Protein AF-K1LF24-F1 (afdb_monomer_lite)

Foldseek 3Di:
DPDVVVVVVVVVVVVVVVVVVVVVVVVVVVVLQVDPDADAAQKWKWAADDQDQADPVRDGDPPVPRQRRQKTFTNYGHPYDPVDDQPDDHGWIWGFDSPFADWDQDPNGIMGMGGSVRTPDTD

Sequence (123 aa):
MSVLKVRLKLAQEMIIRVCNILELTLKSLITMSKVNIQPLADRVLVEPAAAEEKTASGLYIPDTAKEKPQKGTVVAVGNGKKDEPLTVKVGDTVLYGKYAGTELSVDGHDYLIMREADIFAIL

InterPro domains:
  IPR011032 GroES-like superfamily [SSF50129] (35-122)
  IPR018369 Chaperonin GroES, conserved site [PS00681] (37-61)
  IPR020818 GroES chaperonin family [MF_00580] (36-123)
  IPR020818 GroES chaperonin family [PF00166] (36-122)
  IPR020818 GroES chaperonin family [PR00297] (37-52)
  IPR020818 GroES chaperonin family [PR00297] (59-80)
  IPR020818 GroES chaperonin family [PR00297] (89-101)
  IPR020818 GroES chaperonin family [PR00297] (110-123)
  IPR020818 GroES chaperonin family [PTHR10772] (36-123)
  IPR020818 GroES chaperonin family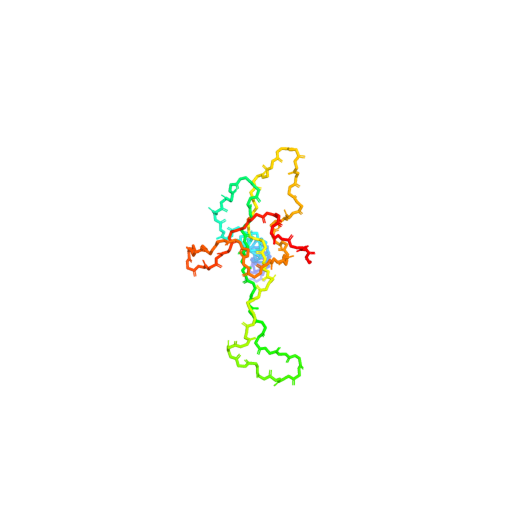 [SM00883] (36-123)
  IPR020818 GroES chaperonin family [cd00320] (36-123)
  IPR037124 GroES chaperonin superfamily [G3DSA:2.30.33.40] (31-123)

Radius of gyration: 22.05 Å; chains: 1; bounding box: 45×53×60 Å

Structure (mmCIF, N/CA/C/O backbone):
data_AF-K1LF24-F1
#
_entry.id   AF-K1LF24-F1
#
loop_
_atom_site.group_PDB
_atom_site.id
_atom_site.type_symbol
_atom_site.label_atom_id
_atom_site.label_alt_id
_atom_site.label_comp_id
_atom_site.label_asym_id
_atom_site.label_entity_id
_atom_site.label_seq_id
_atom_site.pdbx_PDB_ins_code
_atom_site.Cartn_x
_atom_site.Cartn_y
_atom_site.Cartn_z
_atom_site.occupancy
_atom_site.B_iso_or_equiv
_atom_site.auth_seq_id
_atom_site.auth_comp_id
_atom_site.auth_asym_id
_atom_site.auth_atom_id
_atom_site.pdbx_PDB_model_num
ATOM 1 N N . MET A 1 1 ? -31.929 36.860 -37.664 1.00 56.38 1 MET A N 1
ATOM 2 C CA . MET A 1 1 ? -30.705 36.910 -36.823 1.00 56.38 1 MET A CA 1
ATOM 3 C C . MET A 1 1 ? -30.544 35.652 -35.944 1.00 56.38 1 MET A C 1
ATOM 5 O O . MET A 1 1 ? -29.901 35.707 -34.900 1.00 56.38 1 MET A O 1
ATOM 9 N N . SER A 1 2 ? -31.110 34.501 -36.339 1.00 56.50 2 SER A N 1
ATOM 10 C CA . SER A 1 2 ? -31.605 33.532 -35.339 1.00 56.50 2 SER A CA 1
ATOM 11 C C . SER A 1 2 ? -31.514 32.055 -35.757 1.00 56.50 2 SER A C 1
ATOM 13 O O . SER A 1 2 ? -32.216 31.224 -35.203 1.00 56.50 2 SER A O 1
ATOM 15 N N . VAL A 1 3 ? -30.637 31.697 -36.702 1.00 59.88 3 VAL A N 1
ATOM 16 C CA . VAL A 1 3 ? -30.358 30.277 -37.031 1.00 59.88 3 VAL A CA 1
ATOM 17 C C . VAL A 1 3 ? -28.871 29.961 -36.875 1.00 59.88 3 VAL A C 1
ATOM 19 O O . VAL A 1 3 ? -28.508 28.954 -36.272 1.00 59.88 3 VAL A O 1
ATOM 22 N N . LEU A 1 4 ? -27.996 30.884 -37.298 1.00 59.16 4 LEU A N 1
ATOM 23 C CA . LEU A 1 4 ? -26.548 30.761 -37.099 1.00 59.16 4 LEU A CA 1
ATOM 24 C C . LEU A 1 4 ? -26.160 30.736 -35.612 1.00 59.16 4 LEU A C 1
ATOM 26 O O . LEU A 1 4 ? -25.337 29.920 -35.217 1.00 59.16 4 LEU A O 1
ATOM 30 N N . LYS A 1 5 ? -26.803 31.562 -34.770 1.00 59.34 5 LYS A N 1
ATOM 31 C CA . LYS A 1 5 ? -26.567 31.568 -33.313 1.00 59.34 5 LYS A CA 1
ATOM 32 C C . LYS A 1 5 ? -27.004 30.263 -32.636 1.00 59.34 5 LYS A C 1
ATOM 34 O O . LYS A 1 5 ? -26.345 29.826 -31.702 1.00 59.34 5 LYS A O 1
ATOM 39 N N . VAL A 1 6 ? -28.075 29.624 -33.120 1.00 62.81 6 VAL A N 1
ATOM 40 C CA . VAL A 1 6 ? -28.573 28.347 -32.572 1.00 62.81 6 VAL A CA 1
ATOM 41 C C . VAL A 1 6 ? -27.640 27.198 -32.956 1.00 62.81 6 VAL A C 1
ATOM 43 O O . VAL A 1 6 ? -27.283 26.393 -32.103 1.00 62.81 6 VAL A O 1
ATOM 46 N N . ARG A 1 7 ? -27.166 27.163 -34.210 1.00 60.84 7 ARG A N 1
ATOM 47 C CA . ARG A 1 7 ? -26.181 26.165 -34.658 1.00 60.84 7 ARG A CA 1
ATOM 48 C C . ARG A 1 7 ? -24.826 26.321 -33.969 1.00 60.84 7 ARG A C 1
ATOM 50 O O . ARG A 1 7 ? -24.224 25.315 -33.614 1.00 60.84 7 ARG A O 1
ATOM 57 N N . LEU A 1 8 ? -24.382 27.555 -33.720 1.00 62.03 8 LEU A N 1
ATOM 58 C CA . LEU A 1 8 ? -23.147 27.811 -32.975 1.00 62.03 8 LEU A CA 1
ATOM 59 C C . LEU A 1 8 ? -23.273 27.375 -31.505 1.00 62.03 8 LEU A C 1
ATOM 61 O O . LEU A 1 8 ? -22.343 26.783 -30.969 1.00 62.03 8 LEU A O 1
ATOM 65 N N . LYS A 1 9 ? -24.444 27.583 -30.884 1.00 67.56 9 LYS A N 1
ATOM 66 C CA . LYS A 1 9 ? -24.711 27.165 -29.500 1.00 67.56 9 LYS A CA 1
ATOM 67 C C . LYS A 1 9 ? -24.793 25.640 -29.344 1.00 67.56 9 LYS A C 1
ATOM 69 O O . LYS A 1 9 ? -24.194 25.102 -28.420 1.00 67.56 9 LYS A O 1
ATOM 74 N N . LEU A 1 10 ? -25.441 24.942 -30.281 1.00 65.81 10 LEU A N 1
ATOM 75 C CA . LEU A 1 10 ? -25.482 23.471 -30.317 1.00 65.81 10 LEU A CA 1
ATOM 76 C C . LEU A 1 10 ? -24.089 22.862 -30.539 1.00 65.81 10 LEU A C 1
ATOM 78 O O . LEU A 1 10 ? -23.737 21.873 -29.899 1.00 65.81 10 LEU A O 1
ATOM 82 N N . ALA A 1 11 ? -23.273 23.474 -31.405 1.00 67.75 11 ALA A N 1
ATOM 83 C CA . ALA A 1 11 ? -21.890 23.051 -31.612 1.00 67.75 11 ALA A CA 1
ATOM 84 C C . ALA A 1 11 ? -21.029 23.278 -30.357 1.00 67.75 11 ALA A C 1
ATOM 86 O O . ALA A 1 11 ? -20.258 22.398 -29.982 1.00 67.75 11 ALA A O 1
ATOM 87 N N . GLN A 1 12 ? -21.196 24.412 -29.666 1.00 68.00 12 GLN A N 1
ATOM 88 C CA . GLN A 1 12 ? -20.499 24.687 -28.405 1.00 68.00 12 GLN A CA 1
ATOM 89 C C . GLN A 1 12 ? -20.898 23.710 -27.292 1.00 68.00 12 GLN A C 1
ATOM 91 O O . GLN A 1 12 ?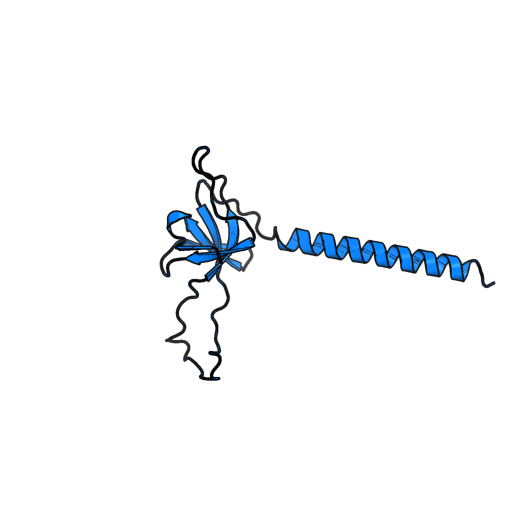 -20.019 23.192 -26.613 1.00 68.00 12 GLN A O 1
ATOM 96 N N . GLU A 1 13 ? -22.185 23.395 -27.124 1.00 74.69 13 GLU A N 1
ATOM 97 C CA . GLU A 1 13 ? -22.634 22.414 -26.122 1.00 74.69 13 GLU A CA 1
ATOM 98 C C . GLU A 1 13 ? -22.088 21.006 -26.400 1.00 74.69 13 GLU A C 1
ATOM 100 O O . GLU A 1 13 ? -21.714 20.292 -25.469 1.00 74.69 13 GLU A O 1
ATOM 105 N N . MET A 1 14 ? -21.980 20.617 -27.672 1.00 69.75 14 MET A N 1
ATOM 106 C CA . MET A 1 14 ? -21.405 19.330 -28.064 1.00 69.75 14 MET A CA 1
ATOM 107 C C . MET A 1 14 ? -19.892 19.272 -27.795 1.00 69.75 14 MET A C 1
ATOM 109 O O . MET A 1 14 ? -19.408 18.278 -27.257 1.00 69.75 14 MET A O 1
ATOM 113 N N . ILE A 1 15 ? -19.158 20.354 -28.080 1.00 68.81 15 ILE A N 1
ATOM 114 C CA . ILE A 1 15 ? -17.720 20.468 -27.780 1.00 68.81 15 ILE A CA 1
ATOM 115 C C . ILE A 1 15 ? -17.473 20.454 -26.264 1.00 68.81 15 ILE A C 1
ATOM 117 O O . ILE A 1 15 ? -16.573 19.758 -25.802 1.00 68.81 15 ILE A O 1
ATOM 121 N N . ILE A 1 16 ? -18.296 21.155 -25.475 1.00 70.69 16 ILE A N 1
ATOM 122 C CA . ILE A 1 16 ? -18.184 21.179 -24.007 1.00 70.69 16 ILE A CA 1
ATOM 123 C C . ILE A 1 16 ? -18.431 19.783 -23.420 1.00 70.69 16 ILE A C 1
ATOM 125 O O . ILE A 1 16 ? -17.695 19.358 -22.532 1.00 70.69 16 ILE A O 1
ATOM 129 N N . ARG A 1 17 ? -19.417 19.032 -23.932 1.00 70.12 17 ARG A N 1
ATOM 130 C CA . ARG A 1 17 ? -19.686 17.655 -23.480 1.00 70.12 17 ARG A CA 1
ATOM 131 C C . ARG A 1 17 ? -18.531 16.705 -23.789 1.00 70.12 17 ARG A C 1
ATOM 133 O O . ARG A 1 17 ? -18.148 15.934 -22.917 1.00 70.12 17 ARG A O 1
ATOM 140 N N . VAL A 1 18 ? -17.955 16.788 -24.989 1.00 68.38 18 VAL A N 1
ATOM 141 C CA . VAL A 1 18 ? -16.794 15.969 -25.377 1.00 68.38 18 VAL A CA 1
ATOM 142 C C . VAL A 1 18 ? -15.569 16.327 -24.532 1.00 68.38 18 VAL A C 1
ATOM 144 O O . VAL A 1 18 ? -14.905 15.432 -24.020 1.00 68.38 18 VAL A O 1
ATOM 147 N N . CYS A 1 19 ? -15.312 17.618 -24.308 1.00 56.97 19 CYS A N 1
ATOM 148 C CA . CYS A 1 19 ? -14.187 18.081 -23.496 1.00 56.97 19 CYS A CA 1
ATOM 149 C C . CYS A 1 19 ? -14.312 17.644 -22.028 1.00 56.97 19 CYS A C 1
ATOM 151 O O . CYS A 1 19 ? -13.338 17.183 -21.442 1.00 56.97 19 CYS A O 1
ATOM 153 N N . ASN A 1 20 ? -15.518 17.698 -21.453 1.00 69.38 20 ASN A N 1
ATOM 154 C CA . ASN A 1 20 ? -15.745 17.262 -20.075 1.00 69.38 20 ASN A CA 1
ATOM 155 C C . ASN A 1 20 ? -15.573 15.737 -19.925 1.00 69.38 20 ASN A C 1
ATOM 157 O O . ASN A 1 20 ? -14.996 15.273 -18.950 1.00 69.38 20 ASN A O 1
ATOM 161 N N . ILE A 1 21 ? -16.001 14.948 -20.918 1.00 68.50 21 ILE A N 1
ATOM 162 C CA . ILE A 1 21 ? -15.768 13.494 -20.940 1.00 68.50 21 ILE A CA 1
ATOM 163 C C . ILE A 1 21 ? -14.266 13.185 -21.037 1.00 68.50 21 ILE A C 1
ATOM 165 O O . ILE A 1 21 ? -13.770 12.350 -20.282 1.00 68.50 21 ILE A O 1
ATOM 169 N N . LEU A 1 22 ? -13.527 13.894 -21.898 1.00 61.19 22 LEU A N 1
ATOM 170 C CA . LEU A 1 22 ? -12.069 13.775 -21.978 1.00 61.19 22 LEU A CA 1
ATOM 171 C C . LEU A 1 22 ? -11.391 14.171 -20.654 1.00 61.19 22 LEU A C 1
ATOM 173 O O . LEU A 1 22 ? -10.551 13.418 -20.167 1.00 61.19 22 LEU A O 1
ATOM 177 N N . GLU A 1 23 ? -11.803 15.263 -20.005 1.00 61.88 23 GLU A N 1
ATOM 178 C CA . GLU A 1 23 ? -11.298 15.646 -18.678 1.00 61.88 23 GLU A CA 1
ATOM 179 C C . GLU A 1 23 ? -11.576 14.596 -17.597 1.00 61.88 23 GLU A C 1
ATOM 181 O O . GLU A 1 23 ? -10.700 14.330 -16.777 1.00 61.88 23 GLU A O 1
ATOM 186 N N . LEU A 1 24 ? -12.771 13.997 -17.574 1.00 58.91 24 LEU A N 1
ATOM 187 C CA . LEU A 1 24 ? -13.132 12.950 -16.614 1.00 58.91 24 LEU A CA 1
ATOM 188 C C . LEU A 1 24 ? -12.283 11.689 -16.813 1.00 58.91 24 LEU A C 1
ATOM 190 O O . LEU A 1 24 ? -11.800 11.114 -15.838 1.00 58.91 24 LEU A O 1
ATOM 194 N N . THR A 1 25 ? 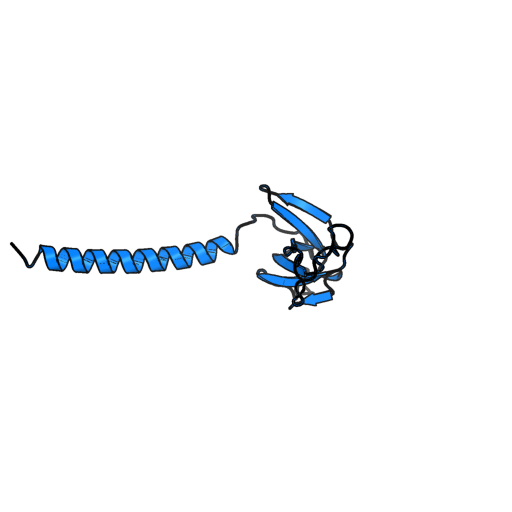-12.040 11.294 -18.065 1.00 56.59 25 THR A N 1
ATOM 195 C CA . THR A 1 25 ? -11.165 10.152 -18.371 1.00 56.59 25 THR A CA 1
ATOM 196 C C . THR A 1 25 ? -9.701 10.428 -18.029 1.00 56.59 25 THR A C 1
ATOM 198 O O . THR A 1 25 ? -9.042 9.558 -17.465 1.00 56.59 25 THR A O 1
ATOM 201 N N . LEU A 1 26 ? -9.201 11.650 -18.266 1.00 57.03 26 LEU A N 1
ATOM 202 C CA . LEU A 1 26 ? -7.845 12.039 -17.870 1.00 57.03 26 LEU A CA 1
ATOM 203 C C . LEU A 1 26 ? -7.693 12.154 -16.349 1.00 57.03 26 LEU A C 1
ATOM 205 O O . LEU A 1 26 ? -6.698 11.680 -15.812 1.00 57.03 26 LEU A O 1
ATOM 209 N N . LYS A 1 27 ? -8.669 12.729 -15.636 1.00 52.97 27 LYS A N 1
ATOM 210 C CA . LYS A 1 27 ? -8.652 12.804 -14.165 1.00 52.97 27 LYS A CA 1
ATOM 211 C C . LYS A 1 27 ? -8.650 11.410 -13.541 1.00 52.97 27 LYS A C 1
ATOM 213 O O . LYS A 1 27 ? -7.872 11.190 -12.623 1.00 52.97 27 LYS A O 1
ATOM 218 N N . SER A 1 28 ? -9.430 10.474 -14.091 1.00 47.12 28 SER A N 1
ATOM 219 C CA . SER A 1 28 ? -9.424 9.066 -13.671 1.00 47.12 28 SER A CA 1
ATOM 220 C C . SER A 1 28 ? -8.084 8.366 -13.933 1.00 47.12 28 SER A C 1
ATOM 222 O O . SER A 1 28 ? -7.680 7.524 -13.134 1.00 47.12 28 SER A O 1
ATOM 224 N N . LEU A 1 29 ? -7.393 8.693 -15.032 1.00 47.62 29 LEU A N 1
ATOM 225 C CA . LEU A 1 29 ? -6.081 8.115 -15.346 1.00 47.62 29 LEU A CA 1
ATOM 226 C C . LEU A 1 29 ? -4.977 8.679 -14.438 1.00 47.62 29 LEU A C 1
ATOM 228 O O . LEU A 1 29 ? -4.105 7.944 -13.987 1.00 47.62 29 LEU A O 1
ATOM 232 N N . ILE A 1 30 ? -5.032 9.980 -14.142 1.00 47.94 30 ILE A N 1
ATOM 233 C CA . ILE A 1 30 ? -4.024 10.682 -13.334 1.00 47.94 30 ILE A CA 1
ATOM 234 C C . ILE A 1 30 ? -4.167 10.340 -11.843 1.00 47.94 30 ILE A C 1
ATOM 236 O O . ILE A 1 30 ? -3.170 10.308 -11.125 1.00 47.94 30 ILE A O 1
ATOM 240 N N . THR A 1 31 ? -5.373 10.010 -11.365 1.00 45.53 31 THR A N 1
ATOM 241 C CA . THR A 1 31 ? -5.564 9.522 -9.988 1.00 45.53 31 THR A CA 1
ATOM 242 C C . THR A 1 31 ? -4.884 8.180 -9.710 1.00 45.53 31 THR A C 1
ATOM 244 O O . THR A 1 31 ? -4.615 7.893 -8.551 1.00 45.53 31 THR A O 1
ATOM 247 N N . MET A 1 32 ? -4.549 7.388 -10.738 1.00 44.81 32 MET A N 1
ATOM 248 C CA . MET A 1 32 ? -3.809 6.126 -10.580 1.00 44.81 32 MET A CA 1
ATOM 249 C C . MET A 1 32 ? -2.283 6.302 -10.509 1.00 44.81 32 MET A C 1
ATOM 251 O O . MET A 1 32 ? -1.588 5.386 -10.086 1.00 44.81 32 MET A O 1
ATOM 255 N N . SER A 1 33 ? -1.743 7.456 -10.906 1.00 42.72 33 SER A N 1
ATOM 256 C CA . SER A 1 33 ? -0.297 7.684 -11.034 1.00 42.72 33 SER A CA 1
ATOM 257 C C . SER A 1 33 ? 0.175 8.848 -10.167 1.00 42.72 33 SER A C 1
ATOM 259 O O . SER A 1 33 ? 0.926 9.708 -10.628 1.00 42.72 33 SER A O 1
ATOM 261 N N . LYS A 1 34 ? -0.313 8.947 -8.927 1.00 51.09 34 LYS A N 1
ATOM 262 C CA . LYS A 1 34 ? 0.015 10.099 -8.076 1.00 51.09 34 LYS A CA 1
ATOM 263 C C . LYS A 1 34 ? 1.380 9.994 -7.390 1.00 51.09 34 LYS A C 1
ATOM 265 O O . LYS A 1 34 ? 1.796 10.937 -6.732 1.00 51.09 34 LYS A O 1
ATOM 270 N N . VAL A 1 35 ? 2.109 8.896 -7.587 1.00 59.69 35 VAL A N 1
ATOM 271 C CA . VAL A 1 35 ? 3.390 8.683 -6.916 1.00 59.69 35 VAL A CA 1
ATOM 272 C C . VAL A 1 35 ? 4.421 8.168 -7.910 1.00 59.69 35 VAL A C 1
ATOM 274 O O . VAL A 1 35 ? 4.360 7.026 -8.354 1.00 59.69 35 VAL A O 1
ATOM 277 N N . ASN A 1 36 ? 5.398 9.009 -8.254 1.00 65.56 36 ASN A N 1
ATOM 278 C CA . ASN A 1 36 ? 6.541 8.630 -9.092 1.00 65.56 36 ASN A CA 1
ATOM 279 C C . ASN A 1 36 ? 7.624 7.910 -8.264 1.00 65.56 36 ASN A C 1
ATOM 281 O O . ASN A 1 36 ? 8.810 8.224 -8.351 1.00 65.56 36 ASN A O 1
ATOM 285 N N . ILE A 1 37 ? 7.208 6.985 -7.397 1.00 73.69 37 ILE A N 1
ATOM 286 C CA . ILE A 1 37 ? 8.105 6.130 -6.621 1.00 73.69 37 ILE A CA 1
ATOM 287 C C . ILE A 1 37 ? 8.013 4.748 -7.233 1.00 73.69 37 ILE A C 1
ATOM 289 O O . ILE A 1 37 ? 6.962 4.114 -7.191 1.00 73.69 37 ILE A O 1
ATOM 293 N N . GLN A 1 38 ? 9.129 4.278 -7.775 1.00 79.12 38 GLN A N 1
ATOM 294 C CA . GLN A 1 38 ? 9.240 2.923 -8.284 1.00 79.12 38 GLN A CA 1
ATOM 295 C C . GLN A 1 38 ? 9.939 2.053 -7.232 1.00 79.12 38 GLN A C 1
ATOM 297 O O . GLN A 1 38 ? 11.136 2.238 -6.983 1.00 79.12 38 GLN A O 1
ATOM 302 N N . PRO A 1 39 ? 9.223 1.117 -6.583 1.00 83.31 39 PRO A N 1
ATOM 303 C CA . PRO A 1 39 ? 9.845 0.168 -5.676 1.00 83.31 39 PRO A CA 1
ATOM 304 C C . PRO A 1 39 ? 10.861 -0.694 -6.432 1.00 83.31 39 PRO A C 1
ATOM 306 O O . PRO A 1 39 ? 10.639 -1.102 -7.572 1.00 83.31 39 PRO A O 1
ATOM 309 N N . LEU A 1 40 ? 11.996 -0.987 -5.801 1.00 83.00 40 LEU A N 1
ATOM 310 C CA . LEU A 1 40 ? 13.001 -1.877 -6.383 1.00 83.00 40 LEU A CA 1
ATOM 311 C C . LEU A 1 40 ? 12.698 -3.338 -6.037 1.00 83.00 40 LEU A C 1
ATOM 313 O O . LEU A 1 40 ? 12.270 -3.635 -4.922 1.00 83.00 40 LEU A O 1
ATOM 317 N N . ALA A 1 41 ? 13.012 -4.238 -6.970 1.00 83.25 41 ALA A N 1
ATOM 318 C CA . ALA A 1 41 ? 12.838 -5.685 -6.833 1.00 83.25 41 ALA A CA 1
ATOM 319 C C . ALA A 1 41 ? 11.371 -6.097 -6.576 1.00 83.25 41 ALA A C 1
ATOM 321 O O . ALA A 1 41 ? 10.487 -5.725 -7.341 1.00 83.25 41 ALA A O 1
ATOM 322 N N . ASP A 1 42 ? 11.134 -6.880 -5.528 1.00 84.38 42 ASP A N 1
ATOM 323 C CA . ASP A 1 42 ? 9.860 -7.459 -5.082 1.00 84.38 42 ASP A CA 1
ATOM 324 C C . ASP A 1 42 ? 9.107 -6.571 -4.074 1.00 84.38 42 ASP A C 1
ATOM 326 O O . ASP A 1 42 ? 8.243 -7.031 -3.324 1.00 84.38 42 ASP A O 1
ATOM 330 N N . ARG A 1 43 ? 9.479 -5.290 -3.996 1.00 87.38 43 ARG A N 1
ATOM 331 C CA . ARG A 1 43 ? 8.861 -4.348 -3.064 1.00 87.38 43 ARG A CA 1
ATOM 332 C C . ARG A 1 43 ? 7.552 -3.796 -3.610 1.00 87.38 43 ARG A C 1
ATOM 334 O O . ARG A 1 43 ? 7.380 -3.622 -4.813 1.00 87.38 43 ARG A O 1
ATOM 341 N N . VAL A 1 44 ? 6.665 -3.457 -2.690 1.00 88.31 44 VAL A N 1
ATOM 342 C CA . VAL A 1 44 ? 5.325 -2.942 -2.945 1.00 88.31 44 VAL A CA 1
ATOM 343 C C . VAL A 1 44 ? 5.130 -1.700 -2.090 1.00 88.31 44 VAL A C 1
ATOM 345 O O . VAL A 1 44 ? 5.458 -1.703 -0.903 1.00 88.31 44 VAL A O 1
ATOM 348 N N . LEU A 1 45 ? 4.633 -0.636 -2.710 1.00 89.12 45 LEU A N 1
ATOM 349 C CA . LEU A 1 45 ? 4.237 0.595 -2.046 1.00 89.12 45 LEU A CA 1
ATOM 350 C C . LEU A 1 45 ? 2.733 0.561 -1.802 1.00 89.12 45 LEU A C 1
ATOM 352 O O . LEU A 1 45 ? 1.949 0.396 -2.739 1.00 89.12 45 LEU A O 1
ATOM 356 N N . VAL A 1 46 ? 2.346 0.748 -0.551 1.00 89.19 46 VAL A N 1
ATOM 357 C CA . VAL A 1 46 ? 0.968 0.677 -0.083 1.00 89.19 46 VAL A CA 1
ATOM 358 C C . VAL A 1 46 ? 0.620 1.982 0.619 1.00 89.19 46 VAL A C 1
ATOM 360 O O . VAL A 1 46 ? 1.385 2.474 1.442 1.00 89.19 46 VAL A O 1
ATOM 363 N N . GLU A 1 47 ? -0.538 2.542 0.305 1.00 87.88 47 GLU A N 1
ATOM 364 C CA . GLU A 1 47 ? -1.145 3.626 1.070 1.00 87.88 47 GLU A CA 1
ATOM 365 C C . GLU A 1 47 ? -2.053 2.999 2.140 1.00 87.88 47 GLU A C 1
ATOM 367 O O . GLU A 1 47 ? -3.006 2.294 1.787 1.00 87.88 47 GLU A O 1
ATOM 372 N N . PRO A 1 48 ? -1.754 3.169 3.441 1.00 87.00 48 PRO A N 1
ATOM 373 C CA . PRO A 1 48 ? -2.575 2.606 4.505 1.00 87.00 48 PRO A CA 1
ATOM 374 C C . PRO A 1 48 ? -3.988 3.193 4.451 1.00 87.00 48 PRO A C 1
ATOM 376 O O . PRO A 1 48 ? -4.174 4.403 4.328 1.00 87.00 48 PRO A O 1
ATOM 379 N N . ALA A 1 49 ? -5.003 2.336 4.562 1.00 83.25 49 ALA A N 1
ATOM 380 C CA . ALA A 1 49 ? -6.384 2.798 4.614 1.00 83.25 49 ALA A CA 1
ATOM 381 C C . ALA A 1 49 ? -6.643 3.551 5.928 1.00 83.25 49 ALA A C 1
ATOM 383 O O . ALA A 1 49 ? -6.051 3.238 6.960 1.00 83.25 49 ALA A O 1
ATOM 384 N N . ALA A 1 50 ? -7.562 4.519 5.917 1.00 74.50 50 ALA A N 1
ATOM 385 C CA . ALA A 1 50 ? -7.980 5.189 7.145 1.00 74.50 50 ALA A CA 1
ATOM 386 C C . ALA A 1 50 ? -8.560 4.167 8.142 1.00 74.50 50 ALA A C 1
ATOM 388 O O . ALA A 1 50 ? -9.357 3.305 7.767 1.00 74.50 50 ALA A O 1
ATOM 389 N N . ALA A 1 51 ? -8.164 4.262 9.414 1.00 67.38 51 ALA A N 1
ATOM 390 C CA . ALA A 1 51 ? -8.705 3.403 10.461 1.00 67.38 51 ALA A CA 1
ATOM 391 C C . ALA A 1 51 ? -10.219 3.641 10.621 1.00 67.38 51 ALA A C 1
ATOM 393 O O . ALA A 1 51 ? -10.670 4.786 10.675 1.00 67.38 51 ALA A O 1
ATOM 394 N N . GLU A 1 52 ? -11.010 2.569 10.715 1.00 62.25 52 GLU A N 1
ATOM 395 C CA . GLU A 1 52 ? -12.451 2.663 10.967 1.00 62.25 52 GLU A CA 1
ATOM 396 C C . GLU A 1 52 ? -12.695 3.199 12.388 1.00 62.25 52 GLU A C 1
ATOM 398 O O . GLU A 1 52 ? -12.568 2.488 13.380 1.00 62.25 52 GLU A O 1
ATOM 403 N N . GLU A 1 53 ? -13.044 4.483 12.502 1.00 57.59 53 GLU A N 1
ATOM 404 C CA . GLU A 1 53 ? -13.275 5.135 13.801 1.00 57.59 53 GLU A CA 1
ATOM 405 C C . GLU A 1 53 ? -14.640 4.801 14.422 1.00 57.59 53 GLU A C 1
ATOM 407 O O . GLU A 1 53 ? -14.885 5.086 15.596 1.00 57.59 53 GLU A O 1
ATOM 412 N N . LYS A 1 54 ? -15.556 4.219 13.640 1.00 55.84 54 LYS A N 1
ATOM 413 C CA . LYS A 1 54 ? -16.925 3.910 14.061 1.00 55.84 54 LYS A CA 1
ATOM 414 C C . LYS A 1 54 ? -17.260 2.470 13.716 1.00 55.84 54 LYS A C 1
ATOM 416 O O . LYS A 1 54 ? -17.446 2.131 12.553 1.00 55.84 54 LYS A O 1
ATOM 421 N N . THR A 1 55 ? -17.399 1.640 14.741 1.00 59.66 55 THR A N 1
ATOM 422 C CA . THR A 1 55 ? -18.023 0.324 14.587 1.00 59.66 55 THR A CA 1
ATOM 423 C C . THR A 1 55 ? -19.507 0.494 14.247 1.00 59.66 55 THR A C 1
ATOM 425 O O . THR A 1 55 ? -20.148 1.462 14.669 1.00 59.66 55 THR A O 1
ATOM 428 N N . ALA A 1 56 ? -20.078 -0.453 13.495 1.00 59.38 56 ALA A N 1
ATOM 429 C CA . ALA A 1 56 ? -21.473 -0.423 13.032 1.00 59.38 56 ALA A CA 1
ATOM 430 C C . ALA A 1 56 ? -22.526 -0.311 14.162 1.00 59.38 56 ALA A C 1
ATOM 432 O O . ALA A 1 56 ? -23.692 -0.036 13.894 1.00 59.38 56 ALA A O 1
ATOM 433 N N . SER A 1 57 ? -22.124 -0.494 15.423 1.00 64.75 57 SER A N 1
ATOM 434 C CA . SER A 1 57 ? -22.960 -0.371 16.621 1.00 64.75 57 SER A CA 1
ATOM 435 C C . SER A 1 57 ? -22.951 1.024 17.266 1.00 64.75 57 SER A C 1
ATOM 437 O O . SER A 1 57 ? -23.579 1.207 18.306 1.00 64.75 57 SER A O 1
ATOM 439 N N . GLY A 1 58 ? -22.241 2.007 16.697 1.00 66.12 58 GLY A N 1
ATOM 440 C CA . GLY A 1 58 ? -22.192 3.376 17.227 1.00 66.12 58 GLY A CA 1
ATOM 441 C C . GLY A 1 58 ? -21.358 3.534 18.505 1.00 66.12 58 GLY A C 1
ATOM 442 O O . GLY A 1 58 ? -21.478 4.549 19.190 1.00 66.12 58 GLY A O 1
ATOM 443 N N . LEU A 1 59 ? -20.516 2.547 18.833 1.00 69.12 59 LEU A N 1
ATOM 444 C CA . LEU A 1 59 ? -19.657 2.580 20.013 1.00 69.12 59 LEU A CA 1
ATOM 445 C C . LEU A 1 59 ? -18.328 3.269 19.674 1.00 69.12 59 LEU A C 1
ATOM 447 O O . LEU A 1 59 ? -17.604 2.829 18.778 1.00 69.12 59 LEU A O 1
ATOM 451 N N . TYR A 1 60 ? -18.021 4.352 20.392 1.00 66.62 60 TYR A N 1
ATOM 452 C CA . TYR A 1 60 ? -16.769 5.094 20.246 1.00 66.62 60 TYR A CA 1
ATOM 453 C C . TYR A 1 60 ? -15.613 4.266 20.810 1.00 66.62 60 TYR A C 1
ATOM 455 O O . TYR A 1 60 ? -15.571 4.003 22.014 1.00 66.62 60 TYR A O 1
ATOM 463 N N . ILE A 1 61 ? -14.684 3.852 19.947 1.00 66.31 61 ILE A N 1
ATOM 464 C CA . ILE A 1 61 ? -13.452 3.201 20.391 1.00 66.31 61 ILE A CA 1
ATOM 465 C C . ILE A 1 61 ? -12.450 4.307 20.747 1.00 66.31 61 ILE A C 1
ATOM 467 O O . ILE A 1 61 ? -12.111 5.109 19.873 1.00 66.31 61 ILE A O 1
ATOM 471 N N . PRO A 1 62 ? -11.994 4.398 22.012 1.00 61.44 62 PRO A N 1
ATOM 472 C CA . PRO A 1 62 ? -10.996 5.388 22.403 1.00 61.44 62 PRO A CA 1
ATOM 473 C C . PRO A 1 62 ? -9.715 5.205 21.577 1.00 61.44 62 PRO A C 1
ATOM 475 O O . PRO A 1 62 ? -9.339 4.077 21.255 1.00 61.44 62 PRO A O 1
ATOM 478 N N . ASP A 1 63 ? -9.024 6.306 21.262 1.00 58.22 63 ASP A N 1
ATOM 479 C CA . ASP A 1 63 ? -7.853 6.339 20.364 1.00 58.22 63 ASP A CA 1
ATOM 480 C C . ASP A 1 63 ? -6.728 5.356 20.746 1.00 58.22 63 ASP A C 1
ATOM 482 O O . ASP A 1 63 ? -5.933 4.957 19.899 1.00 58.22 63 ASP A O 1
ATOM 486 N N . THR A 1 64 ? -6.686 4.900 22.001 1.00 57.16 64 THR A N 1
ATOM 487 C CA . THR A 1 64 ? -5.723 3.914 22.518 1.00 57.16 64 THR A CA 1
ATOM 488 C C . THR A 1 64 ? -5.974 2.472 22.062 1.00 57.16 64 THR A C 1
ATOM 490 O O . THR A 1 64 ? -5.064 1.650 22.154 1.00 57.16 64 THR A O 1
ATOM 493 N N . ALA A 1 65 ? -7.173 2.156 21.563 1.00 56.81 65 ALA A N 1
ATOM 494 C CA . ALA A 1 65 ? -7.553 0.841 21.039 1.00 56.81 65 ALA A CA 1
ATOM 495 C C . ALA A 1 65 ? -7.775 0.845 19.516 1.00 56.81 65 ALA A C 1
ATOM 497 O O . ALA A 1 65 ? -8.238 -0.152 18.961 1.00 56.81 65 ALA A O 1
ATOM 498 N N . LYS A 1 66 ? -7.426 1.945 18.830 1.00 56.25 66 LYS A N 1
ATOM 499 C CA . LYS A 1 66 ? -7.369 1.990 17.365 1.00 56.25 66 LYS A CA 1
ATOM 500 C C . LYS A 1 66 ? -6.234 1.082 16.897 1.00 56.25 66 LYS A C 1
ATOM 502 O O . LYS A 1 66 ? -5.058 1.444 16.894 1.00 56.25 66 LYS A O 1
ATOM 507 N N . GLU A 1 67 ? -6.589 -0.151 16.565 1.00 62.31 67 GLU A N 1
ATOM 508 C CA . GLU A 1 67 ? -5.683 -1.100 15.940 1.00 62.31 67 GLU A CA 1
ATOM 509 C C . GLU A 1 67 ? -5.217 -0.519 14.598 1.00 62.31 67 GLU A C 1
ATOM 511 O O . GLU A 1 67 ? -6.037 -0.041 13.812 1.00 62.31 67 GLU A O 1
ATOM 516 N N . LYS A 1 68 ? -3.894 -0.488 14.357 1.00 66.06 68 LYS A N 1
ATOM 517 C CA . LYS A 1 68 ? -3.349 0.030 13.093 1.00 66.06 68 LYS A CA 1
ATOM 518 C C . LYS A 1 68 ? -4.048 -0.689 11.932 1.00 66.06 68 LYS A C 1
ATOM 520 O O . LYS A 1 68 ? -4.093 -1.922 11.966 1.00 66.06 68 LYS A O 1
ATOM 525 N N . PRO A 1 69 ? -4.561 0.041 10.928 1.00 69.19 69 PRO A N 1
ATOM 526 C CA . PRO A 1 69 ? -5.232 -0.570 9.796 1.00 69.19 69 PRO A CA 1
ATOM 527 C C . PRO A 1 69 ? -4.251 -1.529 9.120 1.00 69.19 69 PRO A C 1
ATOM 529 O O . PRO A 1 69 ? -3.205 -1.130 8.615 1.00 69.19 69 PRO A O 1
ATOM 532 N N . GLN A 1 70 ? -4.587 -2.817 9.156 1.00 82.12 70 GLN A N 1
ATOM 533 C CA . GLN A 1 70 ? -3.849 -3.883 8.471 1.00 82.12 70 GLN A CA 1
ATOM 534 C C . GLN A 1 70 ? -4.239 -3.965 6.991 1.00 82.12 70 GLN A C 1
ATOM 536 O O . GLN A 1 70 ? -3.954 -4.954 6.331 1.00 82.12 70 GLN A O 1
ATOM 541 N N . LYS A 1 71 ? -4.951 -2.954 6.489 1.00 87.00 71 LYS A N 1
ATOM 542 C CA . LYS A 1 71 ? -5.449 -2.854 5.123 1.00 87.00 71 LYS A CA 1
ATOM 543 C C . LYS A 1 71 ? -4.877 -1.599 4.485 1.00 87.00 71 LYS A C 1
ATOM 545 O O . LYS A 1 71 ? -4.799 -0.557 5.135 1.00 87.00 71 LYS A O 1
ATOM 550 N N . GLY A 1 72 ? -4.564 -1.682 3.203 1.00 89.31 72 GLY A N 1
ATOM 551 C CA . GLY A 1 72 ? -4.146 -0.530 2.417 1.00 89.31 72 GLY A CA 1
ATOM 552 C C . GLY A 1 72 ? -4.262 -0.794 0.928 1.00 89.31 72 GLY A C 1
ATOM 553 O O . GLY A 1 72 ? -4.493 -1.924 0.505 1.00 89.31 72 GLY A O 1
ATOM 554 N N . THR A 1 73 ? -4.116 0.262 0.142 1.00 88.88 73 THR A N 1
ATOM 555 C CA . THR A 1 73 ? -4.228 0.217 -1.317 1.00 88.88 73 THR A CA 1
ATOM 556 C C . THR A 1 73 ? -2.840 0.237 -1.934 1.00 88.88 73 THR A C 1
ATOM 558 O O . THR A 1 73 ? -2.011 1.072 -1.579 1.00 88.88 73 THR A O 1
ATOM 561 N N . VAL A 1 74 ? -2.562 -0.665 -2.871 1.00 89.44 74 VAL A N 1
ATOM 562 C CA . VAL A 1 74 ? -1.284 -0.700 -3.587 1.00 89.44 74 VAL A CA 1
ATOM 563 C C . VAL A 1 74 ? -1.202 0.484 -4.545 1.00 89.44 74 VAL A C 1
ATOM 565 O O . VAL A 1 74 ? -2.003 0.605 -5.469 1.00 89.44 74 VAL A O 1
ATOM 568 N N . VAL A 1 75 ? -0.199 1.338 -4.362 1.00 87.44 75 VAL A N 1
ATOM 569 C CA . VAL A 1 75 ? 0.031 2.520 -5.209 1.00 87.44 75 VAL A CA 1
ATOM 570 C C . VAL A 1 75 ? 1.118 2.261 -6.244 1.00 87.44 75 VAL A C 1
ATOM 572 O O . VAL A 1 75 ? 1.047 2.759 -7.364 1.00 87.44 75 VAL A O 1
ATOM 575 N N . ALA A 1 76 ? 2.119 1.452 -5.897 1.00 85.50 76 ALA A N 1
ATOM 576 C CA . ALA A 1 76 ? 3.182 1.083 -6.819 1.00 85.50 76 ALA A CA 1
ATOM 577 C C . ALA A 1 76 ? 3.698 -0.325 -6.523 1.00 85.50 76 ALA A C 1
ATOM 579 O O . ALA A 1 76 ? 3.794 -0.742 -5.371 1.00 85.50 76 ALA A O 1
ATOM 580 N N . VAL A 1 77 ? 4.081 -1.040 -7.574 1.00 86.19 77 VAL A N 1
ATOM 581 C CA . VAL A 1 77 ? 4.714 -2.359 -7.487 1.00 86.19 77 VAL A CA 1
ATOM 582 C C . VAL A 1 77 ? 6.094 -2.294 -8.122 1.00 86.19 77 VAL A C 1
ATOM 584 O O . VAL A 1 77 ? 6.310 -1.556 -9.087 1.00 86.19 77 VAL A O 1
ATOM 587 N N . GLY A 1 78 ? 7.043 -3.035 -7.563 1.00 82.56 78 GLY A N 1
ATOM 588 C CA . GLY A 1 78 ? 8.352 -3.205 -8.172 1.00 82.56 78 GLY A CA 1
ATOM 589 C C . GLY A 1 78 ? 8.296 -4.069 -9.428 1.00 82.56 78 GLY A C 1
ATOM 590 O O . GLY A 1 78 ? 7.292 -4.704 -9.739 1.00 82.56 78 GLY A O 1
ATOM 591 N N . ASN A 1 79 ? 9.404 -4.115 -10.166 1.00 75.06 79 ASN A N 1
ATOM 592 C CA . ASN A 1 79 ? 9.489 -4.908 -11.398 1.00 75.06 79 ASN A CA 1
ATOM 593 C C . ASN A 1 79 ? 9.504 -6.433 -11.156 1.00 75.06 79 ASN A C 1
ATOM 595 O O . ASN A 1 79 ? 9.494 -7.189 -12.127 1.00 75.06 79 ASN A O 1
ATOM 599 N N . GLY A 1 80 ? 9.537 -6.886 -9.896 1.00 69.38 80 GLY A N 1
ATOM 600 C CA . GLY A 1 80 ? 9.580 -8.301 -9.535 1.00 69.38 80 GLY A CA 1
ATOM 601 C C . GLY A 1 80 ? 10.862 -9.000 -9.995 1.00 69.38 80 GLY A C 1
ATOM 602 O O . GLY A 1 80 ? 11.786 -8.389 -10.545 1.00 69.38 80 GLY A O 1
ATOM 603 N N . LYS A 1 81 ? 10.941 -10.310 -9.752 1.00 68.12 81 LYS A N 1
ATOM 604 C CA . LYS A 1 81 ? 11.951 -11.171 -10.379 1.00 68.12 81 LYS A CA 1
ATOM 605 C C . LYS A 1 81 ? 11.388 -11.713 -11.688 1.00 68.12 81 LYS A C 1
ATOM 607 O O . LYS A 1 81 ? 10.193 -11.941 -11.813 1.00 68.12 81 LYS A O 1
ATOM 612 N N . LYS A 1 82 ? 12.262 -11.961 -12.664 1.00 61.81 82 LYS A N 1
ATOM 613 C CA . LYS A 1 82 ? 11.865 -12.436 -14.002 1.00 61.81 82 LYS A CA 1
ATOM 614 C C . LYS A 1 82 ? 11.160 -13.802 -13.983 1.00 61.81 82 LYS A C 1
ATOM 616 O O . LYS A 1 82 ? 10.405 -14.091 -14.903 1.00 61.81 82 LYS A O 1
ATOM 621 N N . ASP A 1 83 ? 11.406 -14.592 -12.939 1.00 64.25 83 ASP A N 1
ATOM 622 C CA . ASP A 1 83 ? 10.910 -15.963 -12.784 1.00 64.25 83 ASP A CA 1
ATOM 623 C C . ASP A 1 83 ? 9.717 -16.081 -11.815 1.00 64.25 83 ASP A C 1
ATOM 625 O O . ASP A 1 83 ? 9.016 -17.088 -11.832 1.00 64.25 83 ASP A O 1
ATOM 629 N N . GLU A 1 84 ? 9.449 -15.049 -11.007 1.00 65.19 84 GLU A N 1
ATOM 630 C CA . GLU A 1 84 ? 8.331 -14.997 -10.056 1.00 65.19 84 GLU A CA 1
ATOM 631 C C . GLU A 1 84 ? 7.555 -13.691 -10.279 1.00 65.19 84 GLU A C 1
ATOM 633 O O . GLU A 1 84 ? 7.968 -12.636 -9.782 1.00 65.19 84 GLU A O 1
ATOM 638 N N . PRO A 1 85 ? 6.476 -13.720 -11.084 1.00 66.62 85 PRO A N 1
ATOM 639 C CA . PRO A 1 85 ? 5.650 -12.542 -11.290 1.00 66.62 85 PRO A CA 1
ATOM 640 C C . PRO A 1 85 ? 4.957 -12.163 -9.979 1.00 66.62 85 PRO A C 1
ATOM 642 O O . PRO A 1 85 ? 4.385 -13.023 -9.310 1.00 66.62 85 PRO A O 1
ATOM 645 N N . LEU A 1 86 ? 4.975 -10.868 -9.650 1.00 72.31 86 LEU A N 1
ATOM 646 C CA . LEU A 1 86 ? 4.198 -10.337 -8.532 1.00 72.31 86 LEU A CA 1
ATOM 647 C C . LEU A 1 86 ? 2.710 -10.611 -8.786 1.00 72.31 86 LEU A C 1
ATOM 649 O O . LEU A 1 86 ? 2.193 -10.355 -9.878 1.00 72.31 86 LEU A O 1
ATOM 653 N N . THR A 1 87 ? 2.025 -11.126 -7.773 1.00 78.75 87 THR A N 1
ATOM 654 C CA . THR A 1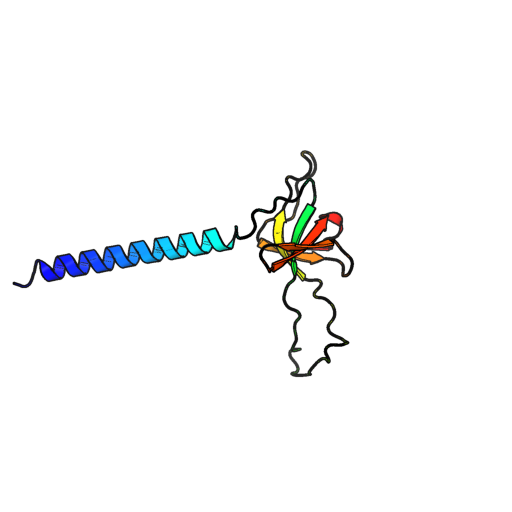 87 ? 0.578 -11.369 -7.803 1.00 78.75 87 THR A CA 1
ATOM 655 C C . THR A 1 87 ? -0.192 -10.066 -7.590 1.00 78.75 87 THR A C 1
ATOM 657 O O . THR A 1 87 ? -1.300 -9.906 -8.101 1.00 78.75 87 THR A O 1
ATOM 660 N N . VAL A 1 88 ? 0.418 -9.116 -6.878 1.00 82.62 88 VAL A N 1
ATOM 661 C CA . VAL A 1 88 ? -0.141 -7.791 -6.590 1.00 82.62 88 VAL A CA 1
ATOM 662 C C . VAL A 1 88 ? -0.093 -6.847 -7.792 1.00 82.62 88 VAL A C 1
ATOM 664 O O . VAL A 1 88 ? 0.907 -6.766 -8.512 1.00 82.62 88 VAL A O 1
ATOM 667 N N . LYS A 1 89 ? -1.162 -6.071 -7.980 1.00 82.06 89 LYS A N 1
ATOM 668 C CA . LYS A 1 89 ? -1.258 -5.015 -8.994 1.00 82.06 89 LYS A CA 1
ATOM 669 C C . LYS A 1 89 ? -1.504 -3.655 -8.356 1.00 82.06 89 LYS A C 1
ATOM 671 O O . LYS A 1 89 ? -1.980 -3.533 -7.231 1.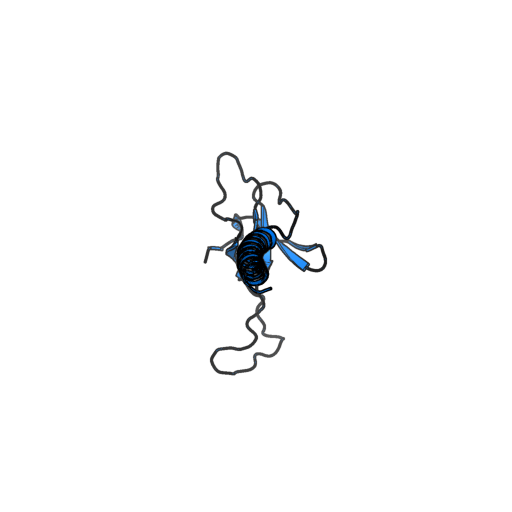00 82.06 89 LYS A O 1
ATOM 676 N N . VAL A 1 90 ? -1.179 -2.604 -9.106 1.00 84.69 90 VAL A N 1
ATOM 677 C CA . VAL A 1 90 ? -1.498 -1.228 -8.712 1.00 84.69 90 VAL A CA 1
ATOM 678 C C . VAL A 1 90 ? -3.016 -1.055 -8.651 1.00 84.69 90 VAL A C 1
ATOM 680 O O . VAL A 1 90 ? -3.710 -1.348 -9.625 1.00 84.69 90 VAL A O 1
ATOM 683 N N . GLY A 1 91 ? -3.510 -0.554 -7.522 1.00 84.75 91 GLY A N 1
ATOM 684 C CA . GLY A 1 91 ? -4.928 -0.363 -7.226 1.00 84.75 91 GLY A CA 1
ATOM 685 C C . GLY A 1 91 ? -5.564 -1.481 -6.397 1.00 84.75 91 GLY A C 1
ATOM 686 O O . GLY A 1 91 ? -6.696 -1.308 -5.951 1.00 84.75 91 GLY A O 1
ATOM 687 N N . ASP A 1 92 ? -4.861 -2.589 -6.158 1.00 87.06 92 ASP A N 1
ATOM 688 C CA . ASP A 1 92 ? -5.388 -3.685 -5.345 1.00 87.06 92 ASP A CA 1
ATOM 689 C C . ASP A 1 92 ? -5.450 -3.294 -3.864 1.00 87.06 92 ASP A C 1
ATOM 691 O O . ASP A 1 92 ? -4.570 -2.600 -3.346 1.00 87.06 92 ASP A O 1
ATOM 695 N N . THR A 1 93 ? -6.477 -3.769 -3.158 1.00 88.88 93 THR A N 1
ATOM 696 C CA . THR A 1 93 ? -6.534 -3.646 -1.699 1.00 88.88 93 THR A CA 1
ATOM 697 C C . THR A 1 93 ? -5.820 -4.844 -1.094 1.00 88.88 93 THR A C 1
ATOM 699 O O . THR A 1 93 ? -6.144 -5.985 -1.398 1.00 88.88 93 THR A O 1
ATOM 702 N N . VAL A 1 94 ? -4.843 -4.605 -0.230 1.00 89.75 94 VAL A N 1
ATOM 703 C CA . VAL A 1 94 ? -4.024 -5.654 0.376 1.00 89.75 94 VAL A CA 1
ATOM 704 C C . VAL A 1 94 ? -4.147 -5.645 1.886 1.00 89.75 94 VAL A C 1
ATOM 706 O O . VAL A 1 94 ? -4.299 -4.593 2.512 1.00 89.75 94 VAL A O 1
ATOM 709 N N . LEU A 1 95 ? -4.064 -6.838 2.467 1.00 89.38 95 LEU A N 1
ATOM 710 C CA . LEU A 1 95 ? -3.994 -7.050 3.902 1.00 89.38 95 LEU A CA 1
ATOM 711 C C . LEU A 1 95 ? -2.562 -7.434 4.272 1.00 89.38 95 LEU A C 1
ATOM 713 O O . LEU A 1 95 ? -2.032 -8.408 3.742 1.00 89.38 95 LEU A O 1
ATOM 717 N N . TYR A 1 96 ? -1.934 -6.677 5.164 1.00 89.88 96 TYR A N 1
ATOM 718 C CA . TYR A 1 96 ? -0.532 -6.840 5.549 1.00 89.88 96 TYR A CA 1
ATOM 719 C C . TYR A 1 96 ? -0.354 -6.844 7.067 1.00 89.88 96 TYR A C 1
ATOM 721 O O . TYR A 1 96 ? -1.202 -6.377 7.831 1.00 89.88 96 TYR A O 1
ATOM 729 N N . GLY A 1 97 ? 0.775 -7.385 7.524 1.00 85.44 97 GLY A N 1
ATOM 730 C CA . GLY A 1 97 ? 1.086 -7.454 8.949 1.00 85.44 97 GLY A CA 1
ATOM 731 C C . GLY A 1 97 ? 1.260 -6.076 9.600 1.00 85.44 97 GLY A C 1
ATOM 732 O O . GLY A 1 97 ? 1.846 -5.164 9.029 1.00 85.44 97 GLY A O 1
ATOM 733 N N . LYS A 1 98 ? 0.848 -5.935 10.865 1.00 80.56 98 LYS A N 1
ATOM 734 C CA . LYS A 1 98 ? 0.992 -4.698 11.671 1.00 80.56 98 LYS A CA 1
ATOM 735 C C . LYS A 1 98 ? 2.424 -4.137 11.749 1.00 80.56 98 LYS A C 1
ATOM 737 O O . LYS A 1 98 ? 2.611 -2.954 12.031 1.00 80.56 98 LYS A O 1
ATOM 742 N N . TYR A 1 99 ? 3.416 -4.999 11.554 1.00 81.38 99 TYR A N 1
ATOM 743 C CA . TYR A 1 99 ? 4.844 -4.685 11.630 1.00 81.38 99 TYR A CA 1
ATOM 744 C C . TYR A 1 99 ? 5.549 -4.860 10.278 1.00 81.38 99 TYR A C 1
ATOM 746 O O . TYR A 1 99 ? 6.774 -4.930 10.233 1.00 81.38 99 TYR A O 1
ATOM 754 N N . ALA A 1 100 ? 4.779 -4.983 9.194 1.00 81.25 100 ALA A N 1
ATOM 755 C CA . ALA A 1 100 ? 5.307 -5.125 7.851 1.00 81.25 100 ALA A CA 1
ATOM 756 C C . ALA A 1 100 ? 5.780 -3.772 7.315 1.00 81.25 100 ALA A C 1
ATOM 758 O O . ALA A 1 100 ? 5.108 -2.756 7.476 1.00 81.25 100 ALA A O 1
ATOM 759 N N . GLY A 1 101 ? 6.916 -3.786 6.625 1.00 84.88 101 GLY A N 1
ATOM 760 C CA . GLY A 1 101 ? 7.388 -2.647 5.852 1.00 84.88 101 GLY A CA 1
ATOM 761 C C . GLY A 1 101 ? 8.029 -1.500 6.632 1.00 84.88 101 GLY A C 1
ATOM 762 O O . GLY A 1 101 ? 8.340 -1.573 7.818 1.00 84.88 101 GLY A O 1
ATOM 763 N N . THR A 1 102 ? 8.312 -0.437 5.891 1.00 88.44 102 THR A N 1
ATOM 764 C CA . THR A 1 102 ? 8.938 0.802 6.349 1.00 88.44 102 THR A CA 1
ATOM 765 C C . THR A 1 102 ? 8.048 1.969 5.946 1.00 88.44 102 THR A C 1
ATOM 767 O O . THR A 1 102 ? 7.565 2.018 4.816 1.00 88.44 102 THR A O 1
ATOM 770 N N . GLU A 1 103 ? 7.831 2.900 6.867 1.00 87.31 103 GLU A N 1
ATOM 771 C CA . GLU A 1 103 ? 7.037 4.108 6.637 1.00 87.31 103 GLU A CA 1
ATOM 772 C C . GLU A 1 103 ? 7.859 5.120 5.817 1.00 87.31 103 GLU A C 1
ATOM 774 O O . GLU A 1 103 ? 9.044 5.343 6.081 1.00 87.31 103 GLU A O 1
ATOM 779 N N . LEU A 1 104 ? 7.248 5.685 4.780 1.00 86.62 104 LEU A N 1
ATOM 780 C CA . LEU A 1 104 ? 7.842 6.618 3.828 1.00 86.62 104 LEU A CA 1
ATOM 781 C C . LEU A 1 104 ? 6.889 7.791 3.617 1.00 86.62 104 LEU A C 1
ATOM 783 O O . LEU A 1 104 ? 5.870 7.648 2.948 1.00 86.62 104 LEU A O 1
ATOM 787 N N . SER A 1 105 ? 7.255 8.964 4.122 1.00 83.06 105 SER A N 1
ATOM 788 C CA . SER A 1 105 ? 6.523 10.199 3.837 1.00 83.06 105 SER A CA 1
ATOM 789 C C . SER A 1 105 ? 7.058 10.826 2.548 1.00 83.06 105 SER A C 1
ATOM 791 O O . SER A 1 105 ? 8.212 11.260 2.498 1.00 83.06 105 SER A O 1
ATOM 793 N N . VAL A 1 106 ? 6.239 10.879 1.496 1.00 80.94 106 VAL A N 1
ATOM 794 C CA . VAL A 1 106 ? 6.588 11.495 0.204 1.00 80.94 106 VAL A CA 1
ATOM 795 C C . VAL A 1 106 ? 5.465 12.416 -0.246 1.00 80.94 106 VAL A C 1
ATOM 797 O O . VAL A 1 106 ? 4.294 12.066 -0.158 1.00 80.94 106 VAL A O 1
ATOM 800 N N . ASP A 1 107 ? 5.818 13.621 -0.698 1.00 75.50 107 ASP A N 1
ATOM 801 C CA . ASP A 1 107 ? 4.864 14.644 -1.153 1.00 75.50 107 ASP A CA 1
ATOM 802 C C . ASP A 1 107 ? 3.776 14.996 -0.117 1.00 75.50 107 ASP A C 1
ATOM 804 O O . ASP A 1 107 ? 2.666 15.392 -0.464 1.00 75.50 107 ASP A O 1
ATOM 808 N N . GLY A 1 108 ? 4.102 14.856 1.174 1.00 79.75 108 GLY A N 1
ATOM 809 C CA . GLY A 1 108 ? 3.173 15.100 2.284 1.00 79.75 108 GLY A CA 1
ATOM 810 C C . GLY A 1 108 ? 2.157 13.979 2.522 1.00 79.75 108 GLY A C 1
ATOM 811 O O . GLY A 1 108 ? 1.228 14.171 3.303 1.00 79.75 108 GLY A O 1
ATOM 812 N N . HIS A 1 109 ? 2.331 12.832 1.867 1.00 80.56 109 HIS A N 1
ATOM 813 C CA . HIS A 1 109 ? 1.538 11.623 2.052 1.00 80.56 109 HIS A CA 1
ATOM 814 C C . HIS A 1 109 ? 2.384 10.524 2.696 1.00 80.56 109 HIS A C 1
ATOM 816 O O . HIS A 1 109 ? 3.551 10.347 2.341 1.00 80.56 109 HIS A O 1
ATOM 822 N N . ASP A 1 110 ? 1.784 9.776 3.618 1.00 84.50 110 ASP A N 1
ATOM 823 C CA . ASP A 1 110 ? 2.439 8.656 4.284 1.00 84.50 110 ASP A CA 1
ATOM 824 C C . ASP A 1 110 ? 2.152 7.355 3.533 1.00 84.50 110 ASP A C 1
ATOM 826 O O . ASP A 1 110 ? 1.005 6.931 3.390 1.00 84.50 110 ASP A O 1
ATOM 830 N N . TYR A 1 111 ? 3.217 6.714 3.065 1.00 88.50 111 TYR A N 1
ATOM 831 C CA . TYR A 1 111 ? 3.185 5.422 2.396 1.00 88.50 111 TYR A CA 1
ATOM 832 C C . TYR A 1 111 ? 3.920 4.373 3.222 1.00 88.50 111 TYR A C 1
ATOM 834 O O . TYR A 1 111 ? 4.795 4.674 4.033 1.00 88.50 111 TYR A O 1
ATOM 842 N N . LEU A 1 112 ? 3.612 3.109 2.966 1.00 89.12 112 LEU A N 1
ATOM 843 C CA . LEU A 1 112 ? 4.312 1.963 3.518 1.00 89.12 112 LEU A CA 1
ATOM 844 C C . LEU A 1 112 ? 4.980 1.193 2.380 1.00 89.12 112 LEU A C 1
ATOM 846 O O . LEU A 1 112 ? 4.313 0.781 1.435 1.00 89.12 112 LEU A O 1
ATOM 850 N N . ILE A 1 113 ? 6.291 0.970 2.464 1.00 89.50 113 ILE A N 1
ATOM 851 C CA . ILE A 1 113 ? 6.995 0.072 1.543 1.00 89.50 113 ILE A CA 1
ATOM 852 C C . ILE A 1 113 ? 7.272 -1.259 2.227 1.00 89.50 113 ILE A C 1
ATOM 854 O O . ILE A 1 113 ? 7.921 -1.305 3.267 1.00 89.50 113 ILE A O 1
ATOM 858 N N . MET A 1 114 ? 6.817 -2.358 1.640 1.00 90.75 114 MET A N 1
ATOM 859 C CA . MET A 1 114 ? 7.044 -3.709 2.160 1.00 90.75 114 MET A CA 1
ATOM 860 C C . MET A 1 114 ? 7.408 -4.675 1.037 1.00 90.75 114 MET A C 1
ATOM 862 O O . MET A 1 114 ? 7.435 -4.285 -0.130 1.00 90.75 114 MET A O 1
ATOM 866 N N . ARG A 1 115 ? 7.744 -5.921 1.373 1.00 89.38 115 ARG A N 1
ATOM 867 C CA . ARG A 1 115 ? 7.883 -6.981 0.367 1.00 89.38 115 ARG A CA 1
ATOM 868 C C . ARG A 1 115 ? 6.536 -7.644 0.138 1.00 89.38 115 ARG A C 1
ATOM 870 O O . ARG A 1 115 ? 5.711 -7.678 1.044 1.00 89.38 115 ARG A O 1
ATOM 877 N N . GLU A 1 116 ? 6.350 -8.237 -1.037 1.00 85.88 116 GLU A N 1
ATOM 878 C CA . GLU A 1 116 ? 5.158 -9.049 -1.312 1.00 85.88 116 GLU A CA 1
ATOM 879 C C . GLU A 1 116 ? 4.965 -10.174 -0.276 1.00 85.88 116 GLU A C 1
ATOM 881 O O . GLU A 1 116 ? 3.841 -10.466 0.110 1.00 85.88 116 GLU A O 1
ATOM 886 N N . ALA A 1 117 ? 6.053 -10.738 0.260 1.00 86.62 117 ALA A N 1
ATOM 887 C CA . ALA A 1 117 ? 6.004 -11.785 1.287 1.00 86.62 117 ALA A CA 1
ATOM 888 C C 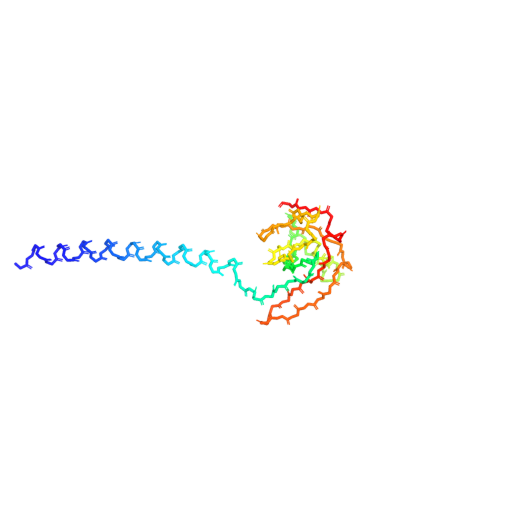. ALA A 1 117 ? 5.328 -11.367 2.611 1.00 86.62 117 ALA A C 1
ATOM 890 O O . ALA A 1 117 ? 4.889 -12.235 3.362 1.00 86.62 117 ALA A O 1
ATOM 891 N N . ASP A 1 118 ? 5.250 -10.066 2.908 1.00 88.62 118 ASP A N 1
ATOM 892 C CA . ASP A 1 118 ? 4.610 -9.557 4.128 1.00 88.62 118 ASP A CA 1
ATOM 893 C C . ASP A 1 118 ? 3.102 -9.281 3.937 1.00 88.62 118 ASP A C 1
ATOM 895 O O . ASP A 1 118 ? 2.404 -8.887 4.881 1.00 88.62 118 ASP A O 1
ATOM 899 N N . ILE A 1 119 ? 2.597 -9.479 2.715 1.00 89.19 119 ILE A N 1
ATOM 900 C CA . ILE A 1 119 ? 1.189 -9.338 2.349 1.00 89.19 119 ILE A CA 1
ATOM 901 C C . ILE A 1 119 ? 0.499 -10.687 2.562 1.00 89.19 119 ILE A C 1
ATOM 903 O O . ILE A 1 119 ? 0.882 -11.705 1.993 1.00 89.19 119 ILE A O 1
ATOM 907 N N . PHE A 1 120 ? -0.543 -10.698 3.388 1.00 88.69 120 PHE A N 1
ATOM 908 C CA . PHE A 1 120 ? -1.307 -11.899 3.714 1.00 88.69 120 PHE A CA 1
ATOM 909 C C . PHE A 1 120 ? -2.393 -12.210 2.682 1.00 88.69 120 PHE A C 1
ATOM 911 O O . PHE A 1 120 ? -2.668 -13.382 2.432 1.00 88.69 120 PHE A O 1
ATOM 918 N N . ALA A 1 121 ? -3.041 -11.186 2.115 1.00 86.56 121 ALA A N 1
ATOM 919 C CA . ALA A 1 121 ? -4.133 -11.365 1.158 1.00 86.56 121 ALA A CA 1
ATOM 920 C C . ALA A 1 121 ? -4.349 -10.136 0.260 1.00 86.56 121 ALA A C 1
ATOM 922 O O . ALA A 1 121 ? -4.053 -9.011 0.661 1.00 86.56 121 ALA A O 1
ATOM 923 N N . ILE A 1 122 ? -4.929 -10.369 -0.921 1.00 88.88 122 ILE A N 1
ATOM 924 C CA . ILE A 1 122 ? -5.507 -9.351 -1.811 1.00 88.88 122 ILE A CA 1
ATOM 925 C C . ILE A 1 122 ? -7.039 -9.428 -1.664 1.00 88.88 122 ILE A C 1
ATOM 927 O O . ILE A 1 122 ? -7.586 -10.534 -1.646 1.00 88.88 122 ILE A O 1
ATOM 931 N N . LEU A 1 123 ? -7.706 -8.281 -1.506 1.00 83.62 123 LEU A N 1
ATOM 932 C CA . LEU A 1 123 ? -9.150 -8.117 -1.276 1.00 83.62 123 LEU A CA 1
ATOM 933 C C . LEU A 1 123 ? -9.870 -7.558 -2.506 1.00 83.62 123 LEU A C 1
ATOM 935 O O . LEU A 1 123 ? -9.298 -6.665 -3.171 1.00 83.62 123 LEU A O 1
#

pLDDT: mean 73.21, std 13.18, range [42.72, 90.75]

Organism: Cecembia lonarensis (strain CCUG 58316 / KCTC 22772 / LW9) (NCBI:txid1225176)

Secondary structure (DSSP, 8-state):
--SHHHHHHHHHHHHHHHHHHHHHHHHHHHTT--------TTEEEEEEPPP--B-TT--B--GGG-----EEEEEEE---BTTB--S--TT-EEEE-TT-SEEEEETTEEEEEEEGGGEEEE-